Protein AF-A0A3D4W4M5-F1 (afdb_monomer)

Sequence (68 aa):
GSLNTLEKANREVARLRGLGYPKARLIPAGNNYRISIADYPTESEAQRYLREIQAGFPDAWVLKPDAP

pLDDT: mean 79.15, std 10.61, range [44.5, 88.62]

Radius of gyration: 11.95 Å; Cα contacts (8 Å, |Δi|>4): 75; chains: 1; bounding box: 29×20×33 Å

Solvent-accessible surface area (backbone atoms only — not comparable to full-atom values): 4206 Å² total; per-residue (Å²): 100,80,35,89,40,73,66,60,45,50,52,50,33,53,50,38,35,75,74,72,26,76,62,32,40,79,43,84,52,87,91,36,39,40,71,43,53,69,88,64,98,42,70,69,58,40,56,58,51,42,58,64,47,30,76,83,35,72,65,61,78,84,82,76,76,84,75,132

Secondary structure (DSSP, 8-state):
--BSSHHHHHHHHHHHHHTT-TT-EEEEETTEEEEE----SSHHHHHHHHHHHHHH-TT---------

Nearest PDB structures (foldseek):
  8utm-assembly1_E  TM=2.549E-01  e=5.952E+00  synthetic construct
  6vug-assembly1_B  TM=3.228E-01  e=8.945E+00  Human immunodeficiency virus 1

Foldseek 3Di:
DWDQDPVVLVVVLVVLCVVVQVVWDWDDDPRTIDIDSDDDPDPVVVVVVQVVVCVVVVPDDDDDDPDD

Structure (mmCIF, N/CA/C/O backbone):
data_AF-A0A3D4W4M5-F1
#
_entry.id   AF-A0A3D4W4M5-F1
#
loop_
_atom_site.group_PDB
_atom_site.id
_atom_site.type_symbol
_atom_site.label_atom_id
_atom_site.label_alt_id
_atom_site.label_comp_id
_atom_site.label_asym_id
_atom_site.label_entity_id
_atom_site.label_seq_id
_atom_site.pdbx_PDB_ins_code
_atom_site.Cartn_x
_atom_site.Cartn_y
_atom_site.Cartn_z
_atom_site.occupancy
_atom_site.B_iso_or_equiv
_atom_site.auth_seq_id
_atom_site.auth_comp_id
_atom_site.auth_asym_id
_atom_site.auth_atom_id
_atom_site.pdbx_PDB_model_num
ATOM 1 N N . GLY A 1 1 ? 4.056 -6.703 -2.071 1.00 46.06 1 GLY A N 1
ATOM 2 C CA . GLY A 1 1 ? 5.355 -7.088 -2.670 1.00 46.06 1 GLY A CA 1
ATOM 3 C C . GLY A 1 1 ? 6.489 -6.203 -2.171 1.00 46.06 1 GLY A C 1
ATOM 4 O O . GLY A 1 1 ? 6.291 -5.003 -2.020 1.00 46.06 1 GLY A O 1
ATOM 5 N N . SER A 1 2 ? 7.656 -6.785 -1.886 1.00 46.97 2 SER A N 1
ATOM 6 C CA . SER A 1 2 ? 8.857 -6.061 -1.437 1.00 46.97 2 SER A CA 1
ATOM 7 C C . SER A 1 2 ? 9.680 -5.616 -2.648 1.00 46.97 2 SER A C 1
ATOM 9 O O . SER A 1 2 ? 10.193 -6.451 -3.391 1.00 46.97 2 SER A O 1
ATOM 11 N N . LEU A 1 3 ? 9.786 -4.307 -2.882 1.00 59.59 3 LEU A N 1
ATOM 12 C CA . LEU A 1 3 ? 10.583 -3.754 -3.980 1.00 59.59 3 LEU A CA 1
ATOM 13 C C . LEU A 1 3 ? 11.977 -3.398 -3.446 1.00 59.59 3 LEU A C 1
ATOM 15 O O . LEU A 1 3 ? 12.111 -2.524 -2.595 1.00 59.59 3 LEU A O 1
ATOM 19 N N . ASN A 1 4 ? 13.014 -4.063 -3.961 1.00 59.69 4 ASN A N 1
ATOM 20 C CA . ASN A 1 4 ? 14.410 -3.949 -3.496 1.00 59.69 4 ASN A CA 1
ATOM 21 C C . ASN A 1 4 ? 15.080 -2.578 -3.750 1.00 59.69 4 ASN A C 1
ATOM 23 O O . ASN A 1 4 ? 16.242 -2.389 -3.416 1.00 59.69 4 ASN A O 1
ATOM 27 N N . THR A 1 5 ? 14.385 -1.611 -4.355 1.00 70.19 5 THR A N 1
ATOM 28 C CA . THR A 1 5 ? 14.952 -0.294 -4.690 1.00 70.19 5 THR A CA 1
ATOM 29 C C . THR A 1 5 ? 13.912 0.804 -4.520 1.00 70.19 5 THR A C 1
ATOM 31 O O . THR A 1 5 ? 12.798 0.675 -5.039 1.00 70.19 5 THR A O 1
ATOM 34 N N . LEU A 1 6 ? 14.312 1.906 -3.877 1.00 76.81 6 LEU A N 1
ATOM 35 C CA . LEU A 1 6 ? 13.500 3.108 -3.653 1.00 76.81 6 LEU A CA 1
ATOM 36 C C . LEU A 1 6 ? 12.845 3.613 -4.946 1.00 76.81 6 LEU A C 1
ATOM 38 O O . LEU A 1 6 ? 11.691 4.030 -4.949 1.00 76.81 6 LEU A O 1
ATOM 42 N N . GLU A 1 7 ? 13.568 3.534 -6.061 1.00 80.06 7 GLU A N 1
ATOM 43 C CA . GLU A 1 7 ? 13.104 4.004 -7.365 1.00 80.06 7 GLU A CA 1
ATOM 44 C C . GLU A 1 7 ? 11.910 3.192 -7.891 1.00 80.06 7 GLU A C 1
ATOM 46 O O . GLU A 1 7 ? 10.895 3.762 -8.293 1.00 80.06 7 GLU A O 1
ATOM 51 N N . LYS A 1 8 ? 11.976 1.854 -7.809 1.00 80.50 8 LYS A N 1
ATOM 52 C CA . LYS A 1 8 ? 10.842 0.980 -8.157 1.00 80.50 8 LYS A CA 1
ATOM 53 C C . LYS A 1 8 ? 9.651 1.228 -7.241 1.00 80.50 8 LYS A C 1
ATOM 55 O O . LYS A 1 8 ? 8.521 1.293 -7.715 1.00 80.50 8 LYS A O 1
ATOM 60 N N . ALA A 1 9 ? 9.906 1.397 -5.947 1.00 81.50 9 ALA A N 1
ATOM 61 C CA . ALA A 1 9 ? 8.850 1.643 -4.980 1.00 81.50 9 ALA A CA 1
ATOM 62 C C . ALA A 1 9 ? 8.148 2.993 -5.220 1.00 81.50 9 ALA A C 1
ATOM 64 O O . ALA A 1 9 ? 6.922 3.058 -5.178 1.00 81.50 9 ALA A O 1
ATOM 65 N N . ASN A 1 10 ? 8.893 4.041 -5.583 1.00 84.19 10 ASN A N 1
ATOM 66 C CA . ASN A 1 10 ? 8.317 5.324 -5.988 1.00 84.19 10 ASN A CA 1
ATOM 67 C C . ASN A 1 10 ? 7.492 5.225 -7.278 1.00 84.19 10 ASN A C 1
ATOM 69 O O . ASN A 1 10 ? 6.395 5.780 -7.334 1.00 84.19 10 ASN A O 1
ATOM 73 N N . ARG A 1 11 ? 7.971 4.497 -8.300 1.00 86.75 11 ARG A N 1
ATOM 74 C CA . ARG A 1 11 ? 7.189 4.278 -9.532 1.00 86.75 11 ARG A CA 1
ATOM 75 C C . ARG A 1 11 ? 5.877 3.559 -9.250 1.00 86.75 11 ARG A C 1
ATOM 77 O O . ARG A 1 11 ? 4.845 3.949 -9.787 1.00 86.75 11 ARG A O 1
ATOM 84 N N . GLU A 1 12 ? 5.905 2.543 -8.396 1.00 84.56 12 GLU A N 1
ATOM 85 C CA . GLU A 1 12 ? 4.700 1.800 -8.036 1.00 84.56 12 GLU A CA 1
ATOM 86 C C . GLU A 1 12 ? 3.719 2.681 -7.246 1.00 84.56 12 GLU A C 1
ATOM 88 O O . GLU A 1 12 ? 2.533 2.692 -7.559 1.00 84.56 12 GLU A O 1
ATOM 93 N N . VAL A 1 13 ? 4.195 3.509 -6.305 1.00 86.31 13 VAL A N 1
ATOM 94 C CA . VAL A 1 13 ? 3.347 4.500 -5.612 1.00 86.31 13 VAL A CA 1
ATOM 95 C C . VAL A 1 13 ? 2.708 5.479 -6.598 1.00 86.31 13 VAL A C 1
ATOM 97 O O . VAL A 1 13 ? 1.511 5.742 -6.503 1.00 86.31 13 VAL A O 1
ATOM 100 N N . ALA A 1 14 ? 3.470 6.002 -7.561 1.00 88.62 14 ALA A N 1
ATOM 101 C CA . ALA A 1 14 ? 2.936 6.900 -8.584 1.00 88.62 14 ALA A CA 1
ATOM 102 C C . ALA A 1 14 ? 1.871 6.207 -9.450 1.00 88.62 14 ALA A C 1
ATOM 104 O O . ALA A 1 14 ? 0.815 6.786 -9.710 1.00 88.62 14 ALA A O 1
ATOM 105 N N . ARG A 1 15 ? 2.105 4.945 -9.830 1.00 86.75 15 ARG A N 1
ATOM 106 C CA . ARG A 1 15 ? 1.137 4.131 -10.574 1.00 86.75 15 ARG A CA 1
ATOM 107 C C . A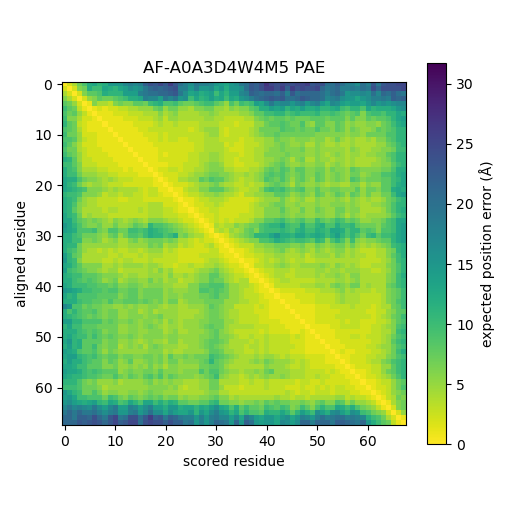RG A 1 15 ? -0.144 3.912 -9.772 1.00 86.75 15 ARG A C 1
ATOM 109 O O . ARG A 1 15 ? -1.231 4.131 -10.291 1.00 86.75 15 ARG A O 1
ATOM 116 N N . LEU A 1 16 ? -0.021 3.547 -8.498 1.00 85.38 16 LEU A N 1
ATOM 117 C CA . LEU A 1 16 ? -1.143 3.345 -7.580 1.00 85.38 16 LEU A CA 1
ATOM 118 C C . LEU A 1 16 ? -1.972 4.619 -7.391 1.00 85.38 16 LEU A C 1
ATOM 120 O O . LEU A 1 16 ? -3.199 4.563 -7.437 1.00 85.38 16 LEU A O 1
ATOM 124 N N . ARG A 1 17 ? -1.323 5.782 -7.269 1.00 86.50 17 ARG A N 1
ATOM 125 C CA . ARG A 1 17 ? -2.026 7.074 -7.232 1.00 86.50 17 ARG A CA 1
ATOM 126 C C . ARG A 1 17 ? -2.839 7.319 -8.502 1.00 86.50 17 ARG A C 1
ATOM 128 O O . ARG A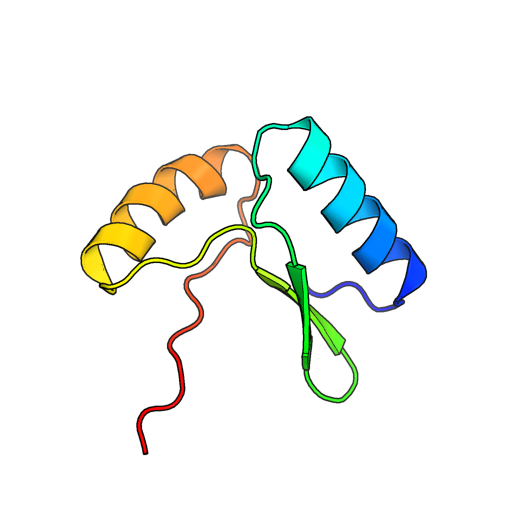 1 17 ? -3.982 7.750 -8.400 1.00 86.50 17 ARG A O 1
ATOM 135 N N . GLY A 1 18 ? -2.284 6.992 -9.672 1.00 85.69 18 GLY A N 1
ATOM 136 C CA . GLY A 1 18 ? -2.986 7.086 -10.958 1.00 85.69 18 GLY A CA 1
ATOM 137 C C . GLY A 1 18 ? -4.148 6.098 -11.120 1.00 85.69 18 GLY A C 1
ATOM 138 O O . GLY A 1 18 ? -5.079 6.377 -11.867 1.00 85.69 18 GLY A O 1
ATOM 139 N N . LEU A 1 19 ? -4.129 4.975 -10.397 1.00 83.00 19 LEU A N 1
ATOM 140 C CA . LEU A 1 19 ? -5.188 3.957 -10.400 1.00 83.00 19 LEU A CA 1
ATOM 141 C C . LEU A 1 19 ? -6.345 4.260 -9.432 1.00 83.00 19 LEU A C 1
ATOM 143 O O . LEU A 1 19 ? -7.278 3.469 -9.344 1.00 83.00 19 LEU A O 1
ATOM 147 N N . GLY A 1 20 ? -6.296 5.380 -8.703 1.00 83.19 20 GLY A N 1
ATOM 148 C CA . GLY A 1 20 ? -7.331 5.746 -7.732 1.00 83.19 20 GLY A CA 1
ATOM 149 C C . GLY A 1 20 ? -6.991 5.410 -6.279 1.00 83.19 20 GLY A C 1
ATOM 150 O O . GLY A 1 20 ? -7.874 5.464 -5.428 1.00 83.19 20 GLY A O 1
ATOM 151 N N . TYR A 1 21 ? -5.720 5.129 -5.963 1.00 83.81 21 TYR A N 1
ATOM 152 C CA . TYR A 1 21 ? -5.221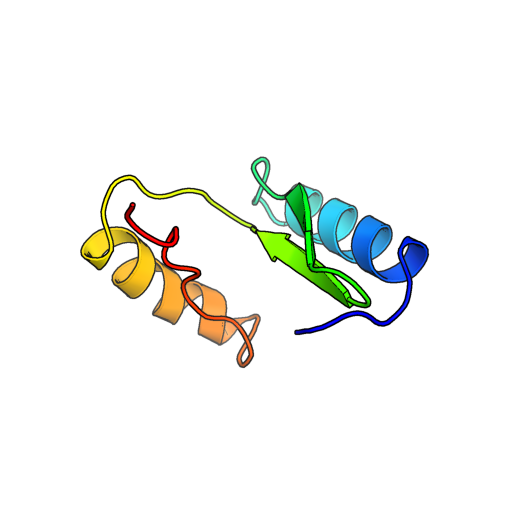 5.005 -4.587 1.00 83.81 21 TYR A CA 1
ATOM 153 C C . TYR A 1 21 ? -4.435 6.266 -4.178 1.00 83.81 21 TYR A C 1
ATOM 155 O O . TYR A 1 21 ? -3.206 6.230 -4.068 1.00 83.81 21 TYR A O 1
ATOM 163 N N . PRO A 1 22 ? -5.096 7.418 -3.939 1.00 80.38 22 PRO A N 1
ATOM 164 C CA . PRO A 1 22 ? -4.413 8.681 -3.642 1.00 80.38 22 PRO A CA 1
ATOM 165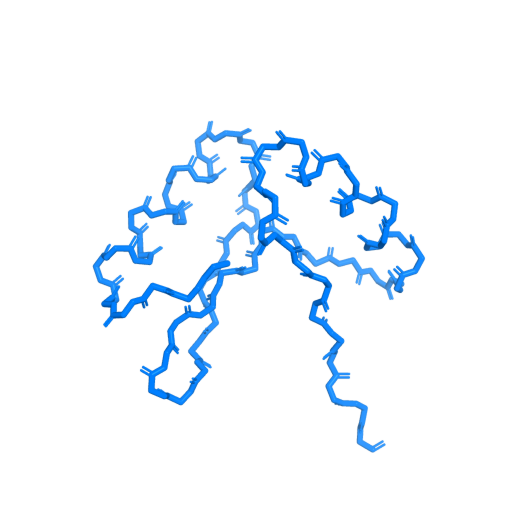 C C . PRO A 1 22 ? -3.621 8.628 -2.329 1.00 80.38 22 PRO A C 1
ATOM 167 O O . PRO A 1 22 ? -2.627 9.335 -2.170 1.00 80.38 22 PRO A O 1
ATOM 170 N N . LYS A 1 23 ? -4.030 7.750 -1.407 1.00 83.06 23 LYS A N 1
ATOM 171 C CA . LYS A 1 23 ? -3.363 7.507 -0.125 1.00 83.06 23 LYS A CA 1
ATOM 172 C C . LYS A 1 23 ? -2.130 6.603 -0.236 1.00 83.06 23 LYS A C 1
ATOM 174 O O . LYS A 1 23 ? -1.497 6.324 0.781 1.00 83.06 23 LYS A O 1
ATOM 179 N N . ALA A 1 24 ? -1.758 6.169 -1.444 1.00 86.69 24 ALA A N 1
ATOM 180 C CA . ALA A 1 24 ? -0.577 5.346 -1.626 1.00 86.69 24 ALA A CA 1
ATOM 181 C C . ALA A 1 24 ? 0.693 6.074 -1.152 1.00 86.69 24 ALA A C 1
ATOM 183 O O . ALA A 1 24 ? 1.031 7.177 -1.610 1.00 86.69 24 ALA A O 1
ATOM 184 N N . ARG A 1 25 ? 1.399 5.430 -0.222 1.00 85.25 25 ARG A N 1
ATOM 185 C CA . ARG A 1 25 ? 2.625 5.906 0.411 1.00 85.25 25 ARG A CA 1
ATOM 186 C C . ARG A 1 25 ? 3.624 4.777 0.600 1.00 85.25 25 ARG A C 1
ATOM 188 O O . ARG A 1 25 ? 3.274 3.620 0.823 1.00 85.25 25 ARG A O 1
ATOM 195 N N . LEU A 1 26 ? 4.890 5.150 0.543 1.00 85.62 26 LEU A N 1
ATOM 196 C CA . LEU A 1 26 ? 6.006 4.254 0.776 1.00 85.62 26 LEU A CA 1
ATOM 197 C C . LEU A 1 26 ? 6.337 4.241 2.271 1.00 85.62 26 LEU A C 1
ATOM 199 O O . LEU A 1 26 ? 6.471 5.290 2.895 1.00 85.62 26 LEU A O 1
ATOM 203 N N . ILE A 1 27 ? 6.437 3.043 2.835 1.00 83.31 27 ILE A N 1
ATOM 204 C CA . ILE A 1 27 ? 6.812 2.789 4.221 1.00 83.31 27 ILE A CA 1
ATOM 205 C C . ILE A 1 27 ? 8.204 2.144 4.205 1.00 83.31 27 ILE A C 1
ATOM 207 O O . ILE A 1 27 ? 8.348 1.022 3.702 1.00 83.31 27 ILE A O 1
ATOM 211 N N . PRO A 1 28 ? 9.242 2.823 4.719 1.00 76.62 28 PRO A N 1
ATOM 212 C CA . PRO A 1 28 ? 10.560 2.220 4.859 1.00 76.62 28 PRO A CA 1
ATOM 213 C C . PRO A 1 28 ? 10.495 1.084 5.891 1.00 76.62 28 PRO A C 1
ATOM 215 O O . PRO A 1 28 ? 10.013 1.270 7.005 1.00 76.62 28 PRO A O 1
ATOM 218 N N . ALA A 1 29 ? 10.953 -0.107 5.511 1.00 74.50 29 ALA A N 1
ATOM 219 C CA . ALA A 1 29 ? 10.952 -1.309 6.340 1.00 74.50 29 ALA A CA 1
ATOM 220 C C . ALA A 1 29 ? 12.374 -1.876 6.430 1.00 74.50 29 ALA A C 1
ATOM 222 O O . ALA A 1 29 ? 12.692 -2.913 5.840 1.00 74.50 29 ALA A O 1
ATOM 223 N N . GLY A 1 30 ? 13.242 -1.154 7.145 1.00 72.62 30 GLY A N 1
ATOM 224 C CA . GLY A 1 30 ? 14.658 -1.490 7.288 1.00 72.62 30 GLY A CA 1
ATOM 225 C C . GLY A 1 30 ? 15.359 -1.519 5.931 1.00 72.62 30 GLY A C 1
ATOM 226 O O . GLY A 1 30 ? 15.546 -0.479 5.309 1.00 72.62 30 GLY A O 1
ATOM 227 N N . ASN A 1 31 ? 15.698 -2.721 5.461 1.00 73.75 31 ASN A N 1
ATOM 228 C CA . ASN A 1 31 ? 16.392 -2.948 4.190 1.00 73.75 31 ASN A CA 1
ATOM 229 C C . ASN A 1 31 ? 15.453 -3.097 2.974 1.00 73.75 31 ASN A C 1
ATOM 231 O O . ASN A 1 31 ? 15.909 -3.354 1.865 1.00 73.75 31 ASN A O 1
ATOM 235 N N . ASN A 1 32 ? 14.137 -2.994 3.181 1.00 74.69 32 ASN A N 1
ATOM 236 C CA . ASN A 1 32 ? 13.118 -3.120 2.142 1.00 74.69 32 ASN A CA 1
ATOM 237 C C . ASN A 1 32 ? 12.172 -1.918 2.142 1.00 74.69 32 ASN A C 1
ATOM 239 O O . ASN A 1 32 ? 11.993 -1.238 3.153 1.00 74.69 32 ASN A O 1
ATOM 243 N N . TYR A 1 33 ? 11.491 -1.708 1.018 1.00 79.00 33 TYR A N 1
ATOM 244 C CA . TYR A 1 33 ? 10.424 -0.719 0.899 1.00 79.00 33 TYR A CA 1
ATOM 245 C C . TYR A 1 33 ? 9.072 -1.418 0.812 1.00 79.00 33 TYR A C 1
ATOM 247 O O . TYR A 1 33 ? 8.850 -2.275 -0.048 1.00 79.00 33 TYR A O 1
ATOM 255 N N . ARG A 1 34 ? 8.163 -1.050 1.716 1.00 84.19 34 ARG A N 1
ATOM 256 C CA . ARG A 1 34 ? 6.757 -1.457 1.686 1.00 84.19 34 ARG A CA 1
ATOM 257 C C . ARG A 1 34 ? 5.934 -0.330 1.083 1.00 84.19 34 ARG A C 1
ATOM 259 O O . ARG A 1 34 ? 6.294 0.837 1.199 1.00 84.19 34 ARG A O 1
ATOM 266 N N . ILE A 1 35 ? 4.816 -0.667 0.457 1.00 84.00 35 ILE A N 1
ATOM 267 C CA . ILE A 1 35 ? 3.874 0.322 -0.063 1.00 84.00 35 ILE A CA 1
ATOM 268 C C . ILE A 1 35 ? 2.538 0.087 0.621 1.00 84.00 35 ILE A C 1
ATOM 270 O O . ILE A 1 35 ? 1.974 -1.000 0.538 1.00 84.00 35 ILE A O 1
ATOM 274 N N . SER A 1 36 ? 2.053 1.107 1.317 1.00 85.88 36 SER A N 1
ATOM 275 C CA . SER A 1 36 ? 0.698 1.153 1.849 1.00 85.88 36 SER A CA 1
ATOM 276 C C . SER A 1 36 ? -0.154 1.909 0.847 1.00 85.88 36 SER A C 1
ATOM 278 O O . SER A 1 36 ? 0.173 3.037 0.501 1.00 85.88 36 SER A O 1
ATOM 280 N N . ILE A 1 37 ? -1.211 1.274 0.351 1.00 83.56 37 ILE A N 1
ATOM 281 C CA . ILE A 1 37 ? -2.114 1.858 -0.654 1.00 83.56 37 ILE A CA 1
ATOM 282 C C . ILE A 1 37 ? -3.320 2.561 -0.029 1.00 83.56 37 ILE A C 1
ATOM 284 O O . ILE A 1 37 ? -3.901 3.456 -0.638 1.00 83.56 37 ILE A O 1
ATOM 288 N N . ALA A 1 38 ? -3.655 2.182 1.203 1.00 82.25 38 ALA A N 1
ATOM 289 C CA . ALA A 1 38 ? -4.699 2.779 2.012 1.00 82.25 38 ALA A CA 1
ATOM 290 C C . ALA A 1 38 ? -4.415 2.544 3.503 1.00 82.25 38 ALA A C 1
ATOM 292 O O . ALA A 1 38 ? -3.718 1.597 3.885 1.00 82.25 38 ALA A O 1
ATOM 293 N N . ASP A 1 39 ? -4.973 3.426 4.324 1.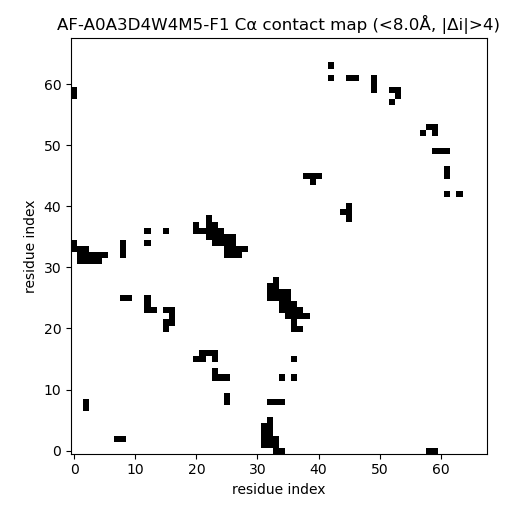00 82.81 39 ASP A N 1
ATOM 294 C CA . ASP A 1 39 ? -5.122 3.282 5.767 1.00 82.81 39 ASP A CA 1
ATOM 295 C C . ASP A 1 39 ? -6.597 3.038 6.082 1.00 82.81 39 ASP A C 1
ATOM 297 O O . ASP A 1 39 ? -7.476 3.715 5.545 1.00 82.81 39 ASP A O 1
ATOM 301 N N . TYR A 1 40 ? -6.853 2.062 6.949 1.00 82.44 40 TYR A N 1
ATOM 302 C CA . TYR A 1 40 ? -8.187 1.747 7.441 1.00 82.44 40 TYR A CA 1
ATOM 303 C C . TYR A 1 40 ? -8.178 1.796 8.970 1.00 82.44 40 TYR A C 1
ATOM 305 O O . TYR A 1 40 ? -7.192 1.375 9.579 1.00 82.44 40 TYR A O 1
ATOM 313 N N . PRO A 1 41 ? -9.254 2.299 9.598 1.00 79.81 41 PRO A N 1
ATOM 314 C CA . PRO A 1 41 ? -9.330 2.428 11.051 1.00 79.81 41 PRO A CA 1
ATOM 315 C C . PRO A 1 41 ? -9.466 1.075 11.757 1.00 79.81 41 PRO A C 1
ATOM 317 O O . PRO A 1 41 ? -9.086 0.949 12.916 1.00 79.81 41 PRO A O 1
ATOM 320 N N . THR A 1 42 ? -10.004 0.063 11.073 1.00 83.44 42 THR A N 1
ATOM 321 C CA . THR A 1 42 ? -10.226 -1.272 11.631 1.00 83.44 42 THR A CA 1
ATOM 322 C C . THR A 1 42 ? -9.636 -2.350 10.731 1.00 83.44 42 THR A C 1
ATOM 324 O O . THR A 1 42 ? -9.610 -2.238 9.503 1.00 83.44 42 THR A O 1
ATOM 327 N N . GLU A 1 43 ? -9.191 -3.438 11.359 1.00 82.50 43 GLU A N 1
ATOM 328 C CA . GLU A 1 43 ? -8.698 -4.619 10.651 1.00 82.50 43 GLU A CA 1
ATOM 329 C C . GLU A 1 43 ? -9.769 -5.229 9.742 1.00 82.50 43 GLU A C 1
ATOM 331 O O . GLU A 1 43 ? -9.460 -5.647 8.630 1.00 82.50 43 GLU A O 1
ATOM 336 N N . SER A 1 44 ? -11.030 -5.247 10.184 1.00 84.19 44 SER A N 1
ATOM 337 C CA . SER A 1 44 ? -12.137 -5.815 9.413 1.00 84.19 44 SER A CA 1
ATOM 338 C C . SER A 1 44 ? -12.361 -5.072 8.096 1.00 84.19 44 SER A C 1
ATOM 340 O O . SER A 1 44 ? -12.543 -5.717 7.065 1.00 84.19 44 SER A O 1
ATOM 342 N N . GLU A 1 45 ? -12.280 -3.739 8.099 1.00 84.56 45 GLU A N 1
ATOM 343 C CA . GLU A 1 45 ? -12.344 -2.944 6.867 1.00 84.56 45 GLU A CA 1
ATOM 344 C C . GLU A 1 45 ? -11.131 -3.237 5.979 1.00 84.56 45 GLU A C 1
ATOM 346 O O . GLU A 1 45 ? -11.290 -3.561 4.802 1.00 84.56 45 GLU A O 1
ATOM 351 N N . ALA A 1 46 ? -9.923 -3.249 6.553 1.00 85.50 46 ALA A N 1
ATOM 352 C CA . ALA A 1 46 ? -8.710 -3.580 5.808 1.00 85.50 46 ALA A CA 1
ATOM 353 C C . ALA A 1 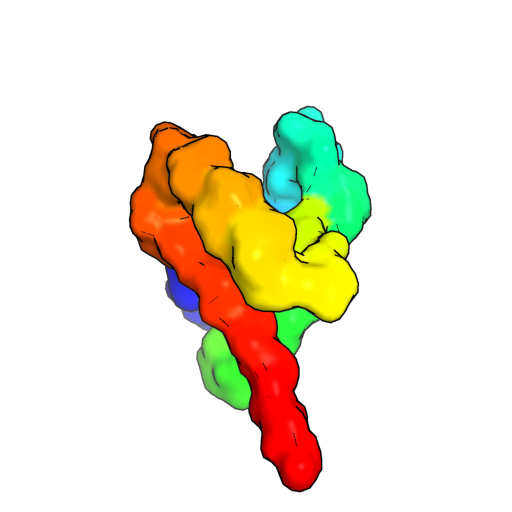46 ? -8.787 -4.965 5.142 1.00 85.50 46 ALA A C 1
ATOM 355 O O . ALA A 1 46 ? -8.373 -5.115 3.995 1.00 85.50 46 ALA A O 1
ATOM 356 N N . GLN A 1 47 ? -9.340 -5.973 5.823 1.00 85.50 47 GLN A N 1
ATOM 357 C CA . GLN A 1 47 ? -9.520 -7.316 5.269 1.00 85.50 47 GLN A CA 1
ATOM 358 C C . GLN A 1 47 ? -10.605 -7.392 4.190 1.00 85.50 47 GLN A C 1
ATOM 360 O O . GLN A 1 47 ? -10.455 -8.170 3.245 1.00 85.50 47 GLN A O 1
ATOM 365 N N . ARG A 1 48 ? -11.681 -6.599 4.292 1.00 86.88 48 ARG A N 1
ATOM 366 C CA . ARG A 1 48 ? -12.693 -6.516 3.225 1.00 86.88 48 ARG A CA 1
ATOM 367 C C . ARG A 1 48 ? -12.071 -5.981 1.942 1.00 86.88 48 ARG A C 1
ATOM 369 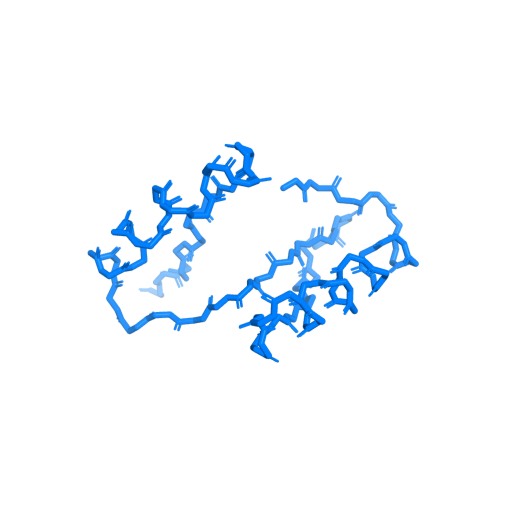O O . ARG A 1 48 ? -12.137 -6.654 0.916 1.00 86.88 48 ARG A O 1
ATOM 376 N N . TYR A 1 49 ? -11.392 -4.840 2.037 1.00 84.50 49 TYR A N 1
ATOM 377 C CA . TYR A 1 49 ? -10.712 -4.226 0.898 1.00 84.50 49 TYR A CA 1
ATOM 378 C C . TYR A 1 49 ? -9.524 -5.053 0.405 1.00 84.50 49 TYR A C 1
ATOM 380 O O . TYR A 1 49 ? -9.223 -5.033 -0.787 1.00 84.50 49 TYR A O 1
ATOM 388 N N . LEU A 1 50 ? -8.872 -5.829 1.281 1.00 86.12 50 LEU A N 1
ATOM 389 C CA . LEU A 1 50 ? -7.773 -6.709 0.887 1.00 86.12 50 LEU A CA 1
ATOM 390 C C . LEU A 1 50 ? -8.189 -7.651 -0.244 1.00 86.12 50 LEU A C 1
ATOM 392 O O . LEU A 1 50 ? -7.412 -7.824 -1.174 1.00 86.12 50 LEU A O 1
ATOM 396 N N . ARG A 1 51 ? -9.395 -8.232 -0.200 1.00 84.69 51 ARG A N 1
ATOM 397 C CA . ARG A 1 51 ? -9.852 -9.148 -1.259 1.00 84.69 51 ARG A CA 1
ATOM 398 C C . ARG A 1 51 ? -9.980 -8.456 -2.614 1.00 84.69 51 ARG A C 1
ATOM 400 O O . ARG A 1 51 ? -9.604 -9.034 -3.628 1.00 84.69 51 ARG A O 1
ATOM 407 N N . GLU A 1 52 ? -10.477 -7.223 -2.628 1.00 84.94 52 GLU A N 1
ATOM 408 C CA . GLU A 1 52 ? -10.589 -6.421 -3.853 1.00 84.94 52 GLU A CA 1
ATOM 409 C C . GLU A 1 52 ? -9.208 -6.031 -4.384 1.00 84.94 52 GLU A C 1
ATOM 411 O O . GLU A 1 52 ? -8.935 -6.134 -5.576 1.00 84.94 52 GLU A O 1
ATOM 416 N N . ILE A 1 53 ? -8.299 -5.654 -3.485 1.00 83.50 53 ILE A N 1
ATOM 417 C CA . ILE A 1 53 ? -6.911 -5.342 -3.824 1.00 83.50 53 ILE A CA 1
ATOM 418 C C . ILE A 1 53 ? -6.194 -6.588 -4.356 1.00 83.50 53 ILE A C 1
ATOM 420 O O . ILE A 1 53 ? -5.462 -6.487 -5.337 1.00 83.50 53 ILE A O 1
ATOM 424 N N . GLN A 1 54 ? -6.421 -7.760 -3.758 1.00 86.44 54 GLN A N 1
ATOM 425 C CA . GLN A 1 54 ? -5.813 -9.028 -4.166 1.00 86.44 54 GLN A CA 1
ATOM 426 C C . GLN A 1 54 ? -6.185 -9.445 -5.589 1.00 86.44 54 GLN A C 1
ATOM 428 O O . GLN A 1 54 ? -5.394 -10.132 -6.232 1.00 86.44 54 GLN A O 1
ATOM 433 N N . ALA A 1 55 ? -7.318 -8.973 -6.120 1.00 84.62 55 ALA A N 1
ATOM 434 C CA . ALA A 1 55 ? -7.675 -9.183 -7.520 1.00 84.62 55 ALA A CA 1
ATOM 435 C C . ALA A 1 55 ? -6.679 -8.518 -8.494 1.00 84.62 55 ALA A C 1
ATOM 437 O O . ALA A 1 55 ? -6.434 -9.050 -9.573 1.00 84.62 55 ALA A O 1
ATOM 438 N N . GLY A 1 56 ? -6.085 -7.379 -8.117 1.00 78.31 56 GLY A N 1
ATOM 439 C CA . GLY A 1 56 ? -5.039 -6.698 -8.896 1.00 78.31 56 GLY A CA 1
ATOM 440 C C . GLY A 1 56 ? -3.614 -6.915 -8.372 1.00 78.31 56 GLY A C 1
ATOM 441 O O . GLY A 1 56 ? -2.645 -6.746 -9.111 1.00 78.31 56 GLY A O 1
ATOM 442 N N . PHE A 1 57 ? -3.481 -7.282 -7.098 1.00 80.94 57 PHE A N 1
ATOM 443 C CA . PHE A 1 57 ? -2.224 -7.402 -6.365 1.00 80.94 57 PHE A CA 1
ATOM 444 C C . PHE A 1 57 ? -2.270 -8.637 -5.453 1.00 80.94 57 PHE A C 1
ATOM 446 O O . PHE A 1 57 ? -2.487 -8.493 -4.248 1.00 80.94 57 PHE A O 1
ATOM 453 N N . PRO A 1 58 ? -2.063 -9.851 -5.987 1.00 80.50 58 PRO A N 1
ATOM 454 C CA . PRO A 1 58 ? -2.222 -11.094 -5.224 1.00 80.50 58 PRO A CA 1
ATOM 455 C C . PRO A 1 58 ? -1.330 -11.152 -3.971 1.00 80.50 58 PRO A C 1
ATOM 457 O O . PRO A 1 58 ? -1.751 -11.657 -2.935 1.00 80.50 58 PRO A O 1
ATOM 460 N N . ASP A 1 59 ? -0.144 -10.539 -4.023 1.00 82.31 59 ASP A N 1
ATOM 461 C CA . ASP A 1 59 ? 0.787 -10.384 -2.896 1.00 82.31 59 ASP A CA 1
ATOM 462 C C . ASP A 1 59 ? 0.486 -9.177 -1.988 1.00 82.31 59 ASP A C 1
ATOM 464 O O . ASP A 1 59 ? 1.398 -8.620 -1.366 1.00 82.31 59 ASP 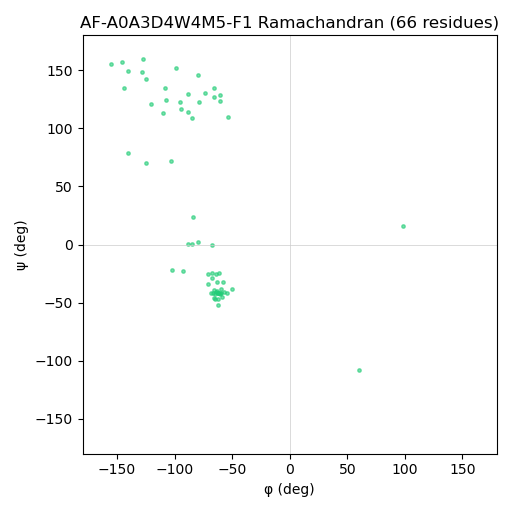A O 1
ATOM 468 N N . ALA A 1 60 ? -0.748 -8.677 -1.958 1.00 85.44 60 ALA A N 1
ATOM 469 C CA . ALA A 1 60 ? -1.166 -7.683 -0.978 1.00 85.44 60 ALA A CA 1
ATOM 470 C C . ALA A 1 60 ? -1.477 -8.356 0.365 1.00 85.44 60 ALA A C 1
ATOM 472 O O . ALA A 1 60 ? -1.993 -9.474 0.419 1.00 85.44 60 ALA A O 1
ATOM 473 N N . TRP A 1 61 ? -1.192 -7.654 1.461 1.00 86.31 61 TRP A N 1
ATOM 474 C CA . TRP A 1 61 ? -1.515 -8.085 2.821 1.00 86.31 61 TRP A CA 1
ATOM 475 C C . TRP A 1 61 ? -1.868 -6.879 3.697 1.00 86.31 61 TRP A C 1
ATOM 477 O O . TRP A 1 61 ? -1.451 -5.752 3.420 1.00 86.31 61 TRP A O 1
ATOM 487 N N . VAL A 1 62 ? -2.618 -7.118 4.777 1.00 85.69 62 VAL A N 1
ATOM 488 C CA . VAL A 1 62 ? -2.886 -6.089 5.791 1.00 85.69 62 VAL A CA 1
ATOM 489 C C . VAL A 1 62 ? -1.666 -5.952 6.698 1.00 85.69 62 VAL A C 1
ATOM 491 O O . VAL A 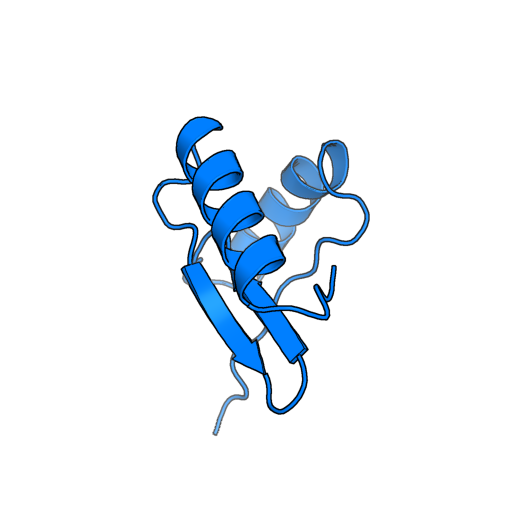1 62 ? -1.235 -6.919 7.325 1.00 85.69 62 VAL A O 1
ATOM 494 N N . LEU A 1 63 ? -1.113 -4.743 6.782 1.00 82.69 63 LEU A N 1
ATOM 495 C CA . LEU A 1 63 ? -0.103 -4.400 7.777 1.00 82.69 63 LEU A CA 1
ATOM 496 C C . LEU A 1 63 ? -0.814 -3.991 9.070 1.00 82.69 63 LEU A C 1
ATOM 498 O O . LEU A 1 63 ? -1.414 -2.918 9.122 1.00 82.69 63 LEU A O 1
ATOM 502 N N . LYS A 1 64 ? -0.745 -4.832 10.105 1.00 76.31 64 LYS A N 1
ATOM 503 C CA . LYS A 1 64 ? -1.180 -4.437 11.448 1.00 76.31 64 LYS A CA 1
ATOM 504 C C . LYS A 1 64 ? -0.123 -3.488 12.030 1.00 76.31 64 LYS A C 1
ATOM 506 O O . LYS A 1 64 ? 1.061 -3.819 11.934 1.00 76.31 64 LYS A O 1
ATOM 511 N N . PRO A 1 65 ? -0.493 -2.313 12.573 1.00 65.25 65 PRO A N 1
ATOM 512 C CA . PRO A 1 65 ? 0.441 -1.575 13.409 1.00 65.25 65 PRO A CA 1
ATOM 513 C C . PRO A 1 65 ? 0.786 -2.475 14.600 1.00 65.25 65 PRO A C 1
ATOM 515 O O . PRO A 1 65 ? -0.125 -3.034 15.210 1.00 65.25 65 PRO A O 1
ATOM 518 N N . ASP A 1 66 ? 2.078 -2.664 14.880 1.00 53.22 66 ASP A N 1
ATOM 519 C CA . ASP A 1 66 ? 2.521 -3.269 16.139 1.00 53.22 66 ASP A CA 1
ATOM 520 C C . ASP A 1 66 ? 1.865 -2.454 17.260 1.00 53.22 66 ASP A C 1
ATOM 522 O O . ASP A 1 66 ? 2.135 -1.258 17.407 1.00 53.22 66 ASP A O 1
ATOM 526 N N . ALA A 1 67 ? 0.896 -3.058 17.946 1.00 44.50 67 ALA A N 1
ATOM 527 C CA . ALA A 1 67 ? 0.304 -2.446 19.119 1.00 44.50 67 ALA A CA 1
ATOM 528 C C . ALA A 1 67 ? 1.399 -2.377 20.200 1.00 44.50 67 ALA A C 1
ATOM 530 O O . ALA A 1 67 ? 2.123 -3.364 20.352 1.00 44.50 67 ALA A O 1
ATOM 531 N N . PRO A 1 68 ? 1.565 -1.242 20.902 1.00 47.09 68 PRO A N 1
ATOM 532 C CA . PRO A 1 68 ? 2.441 -1.174 22.067 1.00 47.09 68 PRO A CA 1
ATOM 533 C C . PRO A 1 68 ? 1.964 -2.091 23.200 1.00 47.09 68 PRO A C 1
ATOM 535 O O . PRO A 1 68 ? 0.744 -2.378 23.268 1.00 47.09 68 PRO A O 1
#

Mean predicted aligned error: 6.63 Å